Protein AF-A0A378FTT2-F1 (afdb_monomer_lite)

Secondary structure (DSSP, 8-state):
--EEEEGGGG--HHHHHHHHTTPPP-HHHHHHHHHHHHHHHHHHHHH-S-EEEE----SHHHHHHHHTT-TT---------HHHHHHHHHT-TT----TT-TT--

Radius of gyration: 14.96 Å; chains: 1; bounding box: 36×24×40 Å

Organism: Klebsiella pneumoniae (NCBI:txid573)

Foldseek 3Di:
DEAEEELVVQQDPVCVVCVVVLHEDDPVSCLSSLLSLLVVLVVRVVPGVHYYYHWPLPDPVSVVSNCVVPVVDDDDDPDDDPVVVVVVVVVDPPDDDPPSHVGPD

pLDDT: mean 86.63, std 14.75, range [37.59, 97.62]

Structure (mmCIF, N/CA/C/O backbone):
data_AF-A0A378FTT2-F1
#
_entry.id   AF-A0A378FTT2-F1
#
loop_
_atom_site.group_PDB
_atom_site.id
_atom_site.type_symbol
_atom_site.label_atom_id
_atom_site.label_alt_id
_atom_site.label_comp_id
_atom_site.label_asym_id
_atom_site.label_entity_id
_atom_site.label_seq_id
_atom_site.pdbx_PDB_ins_code
_atom_site.Cartn_x
_atom_site.Cartn_y
_atom_site.Cartn_z
_atom_site.occupancy
_atom_site.B_iso_or_equiv
_atom_site.auth_seq_id
_atom_site.auth_comp_id
_atom_site.auth_asym_id
_atom_site.auth_atom_id
_atom_site.pdbx_PDB_model_num
ATOM 1 N N . MET A 1 1 ? -18.449 14.156 -1.319 1.00 67.56 1 MET A N 1
ATOM 2 C CA . MET A 1 1 ? -17.563 13.562 -2.345 1.00 67.56 1 MET A CA 1
ATOM 3 C C . MET A 1 1 ? -16.477 12.758 -1.640 1.00 67.56 1 MET A C 1
ATOM 5 O O . MET A 1 1 ? -16.103 13.170 -0.546 1.00 67.56 1 MET A O 1
ATOM 9 N N . PRO A 1 2 ? -16.024 11.617 -2.187 1.00 78.31 2 PRO A N 1
ATOM 10 C CA . PRO A 1 2 ? -14.936 10.846 -1.587 1.00 78.31 2 PRO A CA 1
ATOM 11 C C . PRO A 1 2 ? -13.621 11.634 -1.621 1.00 78.31 2 PRO A C 1
ATOM 13 O O . PRO A 1 2 ? -13.360 12.373 -2.572 1.00 78.31 2 PRO A O 1
ATOM 16 N N . ARG A 1 3 ? -12.798 11.482 -0.579 1.00 91.25 3 ARG A N 1
ATOM 17 C CA . ARG A 1 3 ? -11.457 12.081 -0.529 1.00 91.25 3 ARG A CA 1
ATOM 18 C C . ARG A 1 3 ? -10.451 11.143 -1.186 1.00 91.25 3 ARG A C 1
ATOM 20 O O . ARG A 1 3 ? -10.407 9.966 -0.843 1.00 91.25 3 ARG A O 1
ATOM 27 N N . PHE A 1 4 ? -9.614 11.681 -2.069 1.00 92.12 4 PHE A N 1
ATOM 28 C CA . PHE A 1 4 ? -8.554 10.936 -2.748 1.00 92.12 4 PHE A CA 1
ATOM 29 C C . PHE A 1 4 ? -7.169 11.369 -2.259 1.00 92.12 4 PHE A C 1
ATOM 31 O O . PHE A 1 4 ? -6.939 12.553 -1.995 1.00 92.12 4 PHE A O 1
ATOM 38 N N . LEU A 1 5 ? -6.255 10.406 -2.156 1.00 89.94 5 LEU A N 1
ATOM 39 C CA . LEU A 1 5 ? -4.832 10.612 -1.893 1.00 89.94 5 LEU A CA 1
ATOM 40 C C . LEU A 1 5 ? -4.019 9.636 -2.752 1.00 89.94 5 LEU A C 1
ATOM 42 O O . LEU A 1 5 ? -4.331 8.447 -2.808 1.00 89.94 5 LEU A O 1
ATOM 46 N N . THR A 1 6 ? -2.958 10.111 -3.399 1.00 88.75 6 THR A N 1
ATOM 47 C CA . THR A 1 6 ? -1.962 9.219 -4.004 1.00 88.75 6 THR A CA 1
ATOM 48 C C . THR A 1 6 ? -0.820 9.032 -3.017 1.00 88.75 6 THR A C 1
ATOM 50 O O . THR A 1 6 ? -0.288 10.001 -2.474 1.00 88.75 6 THR A O 1
ATOM 53 N N . ALA A 1 7 ? -0.435 7.781 -2.770 1.00 83.50 7 ALA A N 1
ATOM 54 C CA . ALA A 1 7 ? 0.583 7.473 -1.775 1.00 83.50 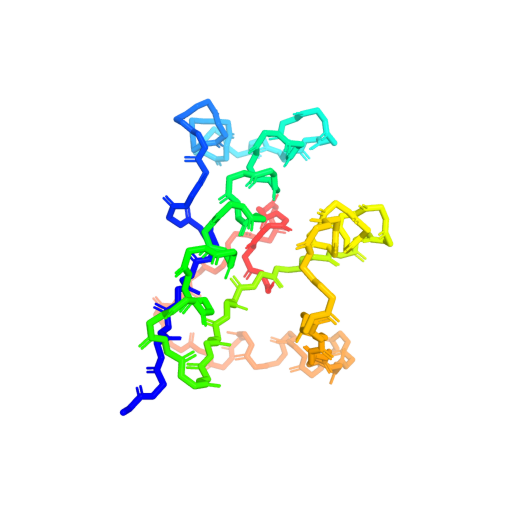7 ALA A CA 1
ATOM 55 C C . ALA A 1 7 ? 1.966 8.047 -2.118 1.00 83.50 7 ALA A C 1
ATOM 57 O O . ALA A 1 7 ? 2.788 8.259 -1.227 1.00 83.50 7 ALA A O 1
ATOM 58 N N . THR A 1 8 ? 2.205 8.341 -3.396 1.00 79.25 8 THR A N 1
ATOM 59 C CA . THR A 1 8 ? 3.445 8.940 -3.899 1.00 79.25 8 THR A CA 1
ATOM 60 C C . THR A 1 8 ? 3.765 10.289 -3.254 1.00 79.25 8 THR A C 1
ATOM 62 O O . THR A 1 8 ? 4.937 10.602 -3.060 1.00 79.25 8 THR A O 1
ATOM 65 N N . PHE A 1 9 ? 2.751 11.067 -2.854 1.00 81.19 9 PHE A N 1
ATOM 66 C CA . PHE A 1 9 ? 2.951 12.362 -2.192 1.00 81.19 9 PHE A CA 1
ATOM 67 C C . PHE A 1 9 ? 3.448 12.248 -0.747 1.00 81.19 9 PHE A C 1
ATOM 69 O O . PHE A 1 9 ? 3.902 13.239 -0.184 1.00 81.19 9 PHE A O 1
ATOM 76 N N . SER A 1 10 ? 3.368 11.062 -0.143 1.00 84.62 10 SER A N 1
ATOM 77 C CA . SER A 1 10 ? 3.781 10.831 1.245 1.00 84.62 10 SER A CA 1
ATOM 78 C C . SER A 1 10 ? 5.194 10.261 1.363 1.00 84.62 10 SER A C 1
ATOM 80 O O . SER A 1 10 ? 5.627 9.951 2.472 1.00 84.62 10 SER A O 1
ATOM 82 N N . HIS A 1 11 ? 5.919 10.082 0.252 1.00 86.06 11 HIS A N 1
ATOM 83 C CA . HIS A 1 11 ? 7.305 9.635 0.327 1.00 86.06 11 HIS A CA 1
ATOM 84 C C . HIS A 1 11 ? 8.177 10.678 1.035 1.00 86.06 11 HIS A C 1
ATOM 86 O O . HIS A 1 11 ? 8.114 11.864 0.699 1.00 86.06 11 HIS A O 1
ATOM 92 N N . PRO A 1 12 ? 9.044 10.255 1.972 1.00 89.69 12 PRO A N 1
ATOM 93 C CA . PRO A 1 12 ? 10.058 11.144 2.506 1.00 89.69 12 PRO A CA 1
ATOM 94 C C . PRO A 1 12 ? 11.028 11.547 1.391 1.00 89.69 12 PRO A C 1
ATOM 96 O O . PRO A 1 12 ? 11.237 10.820 0.415 1.00 89.69 12 PRO A O 1
ATOM 99 N N . ARG A 1 13 ? 11.666 12.708 1.560 1.00 89.81 13 ARG A N 1
ATOM 100 C CA . ARG A 1 13 ? 12.600 13.256 0.567 1.00 89.81 13 ARG A CA 1
ATOM 101 C C . ARG A 1 13 ? 13.731 12.279 0.222 1.00 89.81 13 ARG A C 1
ATOM 103 O O . ARG A 1 13 ? 14.133 12.228 -0.933 1.00 89.81 13 ARG A O 1
ATOM 110 N N . SER A 1 14 ? 14.189 11.475 1.185 1.00 91.38 14 SER A N 1
ATOM 111 C CA . SER A 1 14 ? 15.182 10.411 0.973 1.00 91.38 14 SER A CA 1
ATOM 112 C C . SER A 1 14 ? 14.748 9.406 -0.095 1.00 91.38 14 SER A C 1
ATOM 114 O O . SER A 1 14 ? 15.525 9.092 -0.994 1.00 91.38 14 SER A O 1
ATOM 116 N N . ASN A 1 15 ? 13.493 8.958 -0.048 1.00 89.62 15 ASN A N 1
ATOM 117 C CA . ASN A 1 15 ? 12.958 7.990 -1.001 1.00 89.62 15 ASN A CA 1
ATOM 118 C C . ASN A 1 15 ? 12.827 8.606 -2.391 1.00 89.62 15 ASN A C 1
ATOM 120 O O . ASN A 1 15 ? 13.149 7.958 -3.379 1.00 89.62 15 ASN A O 1
ATOM 124 N N . ILE A 1 16 ? 12.385 9.866 -2.467 1.00 87.19 16 ILE A N 1
ATOM 125 C CA . ILE A 1 16 ? 12.287 10.593 -3.738 1.00 87.19 16 ILE A CA 1
ATOM 126 C C . ILE A 1 16 ? 13.670 10.705 -4.382 1.00 87.19 16 ILE A C 1
ATOM 128 O O . ILE A 1 16 ? 13.812 10.395 -5.560 1.00 87.19 16 ILE A O 1
ATOM 132 N N . THR A 1 17 ? 14.694 11.089 -3.614 1.00 88.88 17 THR A N 1
ATOM 133 C CA . THR A 1 17 ? 16.073 11.184 -4.113 1.00 88.88 17 THR A CA 1
ATOM 134 C C . THR A 1 17 ? 16.595 9.833 -4.602 1.00 88.88 17 THR A C 1
ATOM 136 O O . THR A 1 17 ? 17.167 9.769 -5.685 1.00 88.88 17 THR A O 1
ATOM 139 N N . LYS A 1 18 ? 16.362 8.752 -3.848 1.00 86.44 18 LYS A N 1
ATOM 140 C CA . LYS A 1 18 ? 16.802 7.396 -4.209 1.00 86.44 18 LYS A CA 1
ATOM 141 C C . LYS A 1 18 ? 16.108 6.864 -5.468 1.00 86.44 18 LYS A C 1
ATOM 143 O O . LYS A 1 18 ? 16.752 6.344 -6.370 1.00 86.44 18 LYS A O 1
ATOM 148 N N . MET A 1 19 ? 14.798 7.076 -5.590 1.00 87.19 19 MET A N 1
ATOM 149 C CA . MET A 1 19 ? 14.079 6.732 -6.821 1.00 87.19 19 MET A CA 1
ATOM 150 C C . MET A 1 19 ? 14.540 7.586 -8.008 1.00 87.19 19 MET A C 1
ATOM 152 O O . MET A 1 19 ? 14.644 7.081 -9.123 1.00 87.19 19 MET A O 1
ATOM 156 N N . ALA A 1 20 ? 14.846 8.869 -7.782 1.00 84.06 20 ALA A N 1
ATOM 157 C CA . ALA A 1 20 ? 15.354 9.764 -8.820 1.00 84.06 20 ALA A CA 1
ATOM 158 C C . ALA A 1 20 ? 16.759 9.373 -9.311 1.00 84.06 20 ALA A C 1
ATOM 160 O O . ALA A 1 20 ? 17.075 9.632 -10.470 1.00 84.06 20 ALA A O 1
ATOM 161 N N . SER A 1 21 ? 17.576 8.712 -8.480 1.00 87.31 21 SER A N 1
ATOM 162 C CA . SER A 1 21 ? 18.851 8.117 -8.907 1.00 87.31 21 SER A CA 1
ATOM 163 C C . SER A 1 21 ? 18.692 6.763 -9.612 1.00 87.31 21 SER A C 1
ATOM 165 O O . SER A 1 21 ? 19.687 6.166 -10.015 1.00 87.31 21 SER A O 1
ATOM 167 N N . GLY A 1 22 ? 17.458 6.282 -9.803 1.00 83.19 22 GLY A 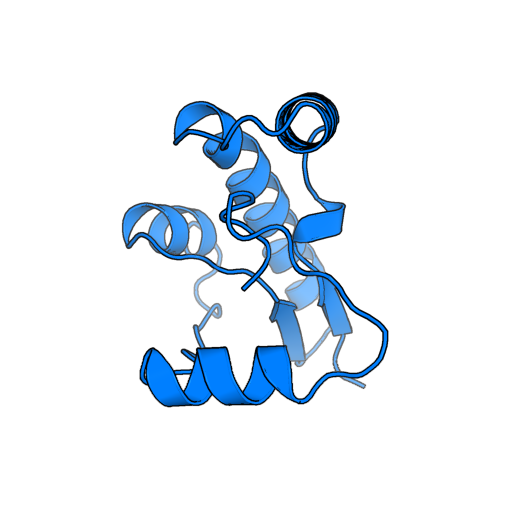N 1
ATOM 168 C CA . GLY A 1 22 ? 17.164 4.999 -10.445 1.00 83.19 22 GLY A CA 1
ATOM 169 C C . GLY A 1 22 ? 17.343 3.789 -9.528 1.00 83.19 22 GLY A C 1
ATOM 170 O O . GLY A 1 22 ? 17.246 2.655 -9.998 1.00 83.19 22 GLY A O 1
ATOM 171 N N . GLU A 1 23 ? 17.585 4.007 -8.235 1.00 86.06 23 GLU A N 1
ATOM 172 C CA . GLU A 1 23 ? 17.720 2.933 -7.260 1.00 86.06 23 GLU A CA 1
ATOM 173 C C . GLU A 1 23 ? 16.351 2.520 -6.697 1.00 86.06 23 GLU A C 1
ATOM 175 O O . GLU A 1 23 ? 15.546 3.371 -6.299 1.00 86.06 23 GLU A O 1
ATOM 180 N N . PRO A 1 24 ? 16.065 1.210 -6.604 1.00 85.75 24 PRO A N 1
ATOM 181 C CA . PRO A 1 24 ? 14.834 0.741 -5.992 1.00 85.75 24 PRO A CA 1
ATOM 182 C C . PRO A 1 24 ? 14.858 0.964 -4.474 1.00 85.75 24 PRO A C 1
ATOM 184 O O . PRO A 1 24 ? 15.875 0.770 -3.802 1.00 85.75 24 PRO A O 1
ATOM 187 N N . LEU A 1 25 ? 13.701 1.313 -3.908 1.00 88.81 25 LEU A N 1
ATOM 188 C CA . LEU A 1 25 ? 13.530 1.349 -2.457 1.00 88.81 25 LEU A CA 1
ATOM 189 C C . LEU A 1 25 ? 13.602 -0.070 -1.870 1.00 88.81 25 LEU A C 1
ATOM 191 O O . LEU A 1 25 ? 13.178 -1.040 -2.510 1.00 88.81 25 LEU A O 1
ATOM 195 N N . ASN A 1 26 ? 14.060 -0.190 -0.627 1.00 90.94 26 ASN A N 1
ATOM 196 C CA . ASN A 1 26 ? 14.008 -1.415 0.175 1.00 90.94 26 ASN A CA 1
ATOM 197 C C . ASN A 1 26 ? 12.878 -1.346 1.233 1.00 90.94 26 ASN A C 1
ATOM 199 O O . ASN A 1 26 ? 11.986 -0.498 1.145 1.00 90.94 26 ASN A O 1
ATOM 203 N N . ASP A 1 27 ? 12.842 -2.287 2.180 1.00 93.12 27 ASP A N 1
ATOM 204 C CA . ASP A 1 27 ? 11.804 -2.323 3.226 1.00 93.12 27 ASP A CA 1
ATOM 205 C C . ASP A 1 27 ? 11.990 -1.227 4.288 1.00 93.12 27 ASP A C 1
ATOM 207 O O . ASP A 1 27 ? 11.001 -0.656 4.759 1.00 93.12 27 ASP A O 1
ATOM 211 N N . ASP A 1 28 ? 13.234 -0.874 4.607 1.00 94.19 28 ASP A N 1
ATOM 212 C CA . ASP A 1 28 ? 13.555 0.183 5.569 1.00 94.19 28 ASP A CA 1
ATOM 213 C C . ASP A 1 28 ? 13.163 1.557 5.018 1.00 94.19 28 ASP A C 1
ATOM 215 O O . ASP A 1 28 ? 12.534 2.349 5.717 1.00 94.19 28 ASP A O 1
ATOM 219 N N . ASP A 1 29 ? 13.415 1.799 3.729 1.00 92.19 29 ASP A N 1
ATOM 220 C CA . ASP A 1 29 ? 12.982 3.011 3.029 1.00 92.19 29 ASP A CA 1
ATOM 221 C C . ASP A 1 29 ? 11.449 3.148 3.052 1.00 92.19 29 ASP A C 1
ATOM 223 O O . ASP A 1 29 ? 10.893 4.240 3.205 1.00 92.19 29 ASP A O 1
ATOM 227 N N . ARG A 1 30 ? 10.726 2.033 2.877 1.00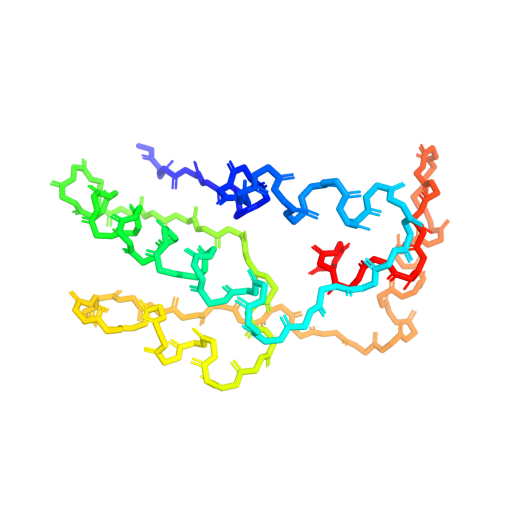 93.44 30 ARG A N 1
ATOM 228 C CA . ARG A 1 30 ? 9.258 2.034 2.784 1.00 93.44 30 ARG A CA 1
ATOM 229 C C . ARG A 1 30 ? 8.564 2.125 4.136 1.00 93.44 30 ARG A C 1
ATOM 231 O O . ARG A 1 30 ? 7.426 2.583 4.179 1.00 93.44 30 ARG A O 1
ATOM 238 N N . THR A 1 31 ? 9.207 1.729 5.228 1.00 94.62 31 THR A N 1
ATOM 239 C CA . THR A 1 31 ? 8.561 1.679 6.549 1.00 94.62 31 THR A CA 1
ATOM 240 C C . THR A 1 31 ? 8.062 3.056 7.027 1.00 94.62 31 THR A C 1
ATOM 242 O O . THR A 1 31 ? 6.870 3.164 7.334 1.00 94.62 31 THR A O 1
ATOM 245 N N . PRO A 1 32 ? 8.872 4.137 7.017 1.00 94.38 32 PRO A N 1
ATOM 246 C CA . PRO A 1 32 ? 8.401 5.476 7.388 1.00 94.38 32 PRO A CA 1
ATOM 247 C C . PRO A 1 32 ? 7.299 5.999 6.460 1.00 94.38 32 PRO A C 1
ATOM 249 O O . PRO A 1 32 ? 6.350 6.636 6.910 1.00 94.38 32 PRO A O 1
ATOM 252 N N . TRP A 1 33 ? 7.399 5.693 5.164 1.00 94.75 33 TRP A N 1
ATOM 253 C CA . TRP A 1 33 ? 6.384 6.052 4.173 1.00 94.75 33 TRP A CA 1
ATOM 254 C C . TRP A 1 33 ? 5.035 5.381 4.465 1.00 94.75 33 TRP A C 1
ATOM 256 O O . TRP A 1 33 ? 4.001 6.045 4.477 1.00 94.75 33 TRP A O 1
ATOM 266 N N . LEU A 1 34 ? 5.037 4.081 4.764 1.00 96.12 34 LEU A N 1
ATOM 267 C CA . LEU A 1 34 ? 3.828 3.332 5.106 1.00 96.12 34 LEU A CA 1
ATOM 268 C C . LEU A 1 34 ? 3.201 3.815 6.419 1.00 96.12 34 LEU A C 1
ATOM 270 O O . LEU A 1 34 ? 1.975 3.856 6.518 1.00 96.12 34 LEU A O 1
ATOM 274 N N . GLN A 1 35 ? 4.012 4.224 7.399 1.00 96.12 35 GLN A N 1
ATOM 275 C CA . GLN A 1 35 ? 3.502 4.832 8.629 1.00 96.12 35 GLN A CA 1
ATOM 276 C C . GLN A 1 35 ? 2.842 6.192 8.351 1.00 96.12 35 GLN A C 1
ATOM 278 O O . GLN A 1 35 ? 1.734 6.434 8.818 1.00 96.12 35 GLN A O 1
ATOM 283 N N . ALA A 1 36 ? 3.440 7.034 7.503 1.00 95.38 36 ALA A N 1
ATOM 284 C CA . ALA A 1 36 ? 2.824 8.301 7.102 1.00 95.38 36 ALA A CA 1
ATOM 285 C C . ALA A 1 36 ? 1.479 8.097 6.374 1.00 95.38 36 ALA A C 1
ATOM 287 O O . ALA A 1 36 ? 0.530 8.853 6.585 1.00 95.38 36 ALA A O 1
ATOM 288 N N . LEU A 1 37 ? 1.361 7.052 5.544 1.00 96.12 37 LEU A N 1
ATOM 289 C CA . LEU A 1 37 ? 0.089 6.684 4.911 1.00 96.12 37 LEU A CA 1
ATOM 290 C C . LEU A 1 37 ? -0.943 6.158 5.909 1.00 96.12 37 LEU A C 1
ATOM 292 O O . LEU A 1 37 ? -2.131 6.436 5.749 1.00 96.12 37 LEU A O 1
ATOM 296 N N . ASN A 1 38 ? -0.509 5.403 6.920 1.00 97.19 38 ASN A N 1
ATOM 297 C CA . ASN A 1 38 ? -1.372 4.944 8.003 1.00 97.19 38 ASN A CA 1
ATOM 298 C C . ASN A 1 38 ? -1.989 6.138 8.753 1.00 97.19 38 ASN A C 1
ATOM 300 O O . ASN A 1 38 ? -3.211 6.194 8.917 1.00 97.19 38 ASN A O 1
ATOM 304 N N . ASP A 1 39 ? -1.163 7.122 9.110 1.00 96.38 39 ASP A N 1
ATOM 305 C CA . ASP A 1 39 ? -1.597 8.335 9.806 1.00 96.38 39 ASP A CA 1
ATOM 306 C C . ASP A 1 39 ? -2.527 9.182 8.916 1.00 96.38 39 ASP A C 1
ATOM 308 O O . ASP A 1 39 ? -3.549 9.706 9.372 1.00 96.38 39 ASP A O 1
ATOM 312 N N . ALA A 1 40 ? -2.229 9.268 7.614 1.00 95.12 40 ALA A N 1
ATOM 313 C CA . ALA A 1 40 ? -3.087 9.940 6.641 1.00 95.12 40 ALA A CA 1
ATOM 314 C C . ALA A 1 40 ? -4.455 9.250 6.505 1.00 95.12 40 ALA A C 1
ATOM 316 O O . ALA A 1 40 ? -5.484 9.930 6.496 1.00 95.12 40 ALA A O 1
ATOM 317 N N . ALA A 1 41 ? -4.491 7.914 6.452 1.00 96.00 41 ALA A N 1
ATOM 318 C CA . ALA A 1 41 ? -5.733 7.144 6.427 1.00 96.00 41 ALA A CA 1
ATOM 319 C C . ALA A 1 41 ? -6.571 7.398 7.689 1.00 96.00 41 ALA A C 1
ATOM 321 O O . ALA A 1 41 ? -7.771 7.673 7.583 1.00 96.00 41 ALA A O 1
ATOM 322 N N . PHE A 1 42 ? -5.925 7.400 8.860 1.00 96.12 42 PHE A N 1
ATOM 323 C CA . PHE A 1 42 ? -6.564 7.712 10.136 1.00 96.12 42 PHE A CA 1
ATOM 324 C C . PHE A 1 42 ? -7.168 9.124 10.145 1.00 96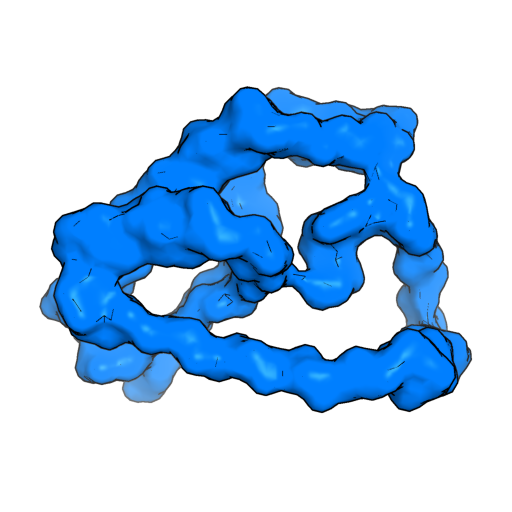.12 42 PHE A C 1
ATOM 326 O O . PHE A 1 42 ? -8.305 9.314 10.578 1.00 96.12 42 PHE A O 1
ATOM 333 N N . ALA A 1 43 ? -6.449 10.124 9.628 1.00 95.00 43 ALA A N 1
ATOM 334 C CA . ALA A 1 43 ? -6.952 11.492 9.531 1.00 95.00 43 ALA A CA 1
ATOM 335 C C . ALA A 1 43 ? -8.128 11.615 8.545 1.00 95.00 43 ALA A C 1
ATOM 337 O O . ALA A 1 43 ? -9.126 12.274 8.845 1.00 95.00 43 ALA A O 1
ATOM 338 N N . MET A 1 44 ? -8.043 10.960 7.383 1.00 94.50 44 MET A N 1
ATOM 339 C CA . MET A 1 44 ? -9.064 11.031 6.335 1.00 94.50 44 MET A CA 1
ATOM 340 C C . MET A 1 44 ? -10.406 10.442 6.787 1.00 94.50 44 MET A C 1
ATOM 342 O O . MET A 1 44 ? -11.447 11.048 6.521 1.00 94.50 44 MET A O 1
ATOM 346 N N . GLN A 1 45 ? -10.408 9.319 7.513 1.00 93.94 45 GLN A N 1
ATOM 347 C CA . GLN A 1 45 ? -11.655 8.701 7.988 1.00 93.94 45 GLN A CA 1
ATOM 348 C C . GLN A 1 45 ? -12.419 9.551 9.023 1.00 93.94 45 GLN A C 1
ATOM 350 O O . GLN A 1 45 ? -13.609 9.335 9.226 1.00 93.94 45 GLN A O 1
ATOM 355 N N . ARG A 1 46 ? -11.773 10.534 9.675 1.00 93.44 46 ARG A N 1
ATOM 356 C CA . ARG A 1 46 ? -12.426 11.380 10.693 1.00 93.44 46 ARG A CA 1
ATOM 357 C C . ARG A 1 46 ? -13.411 12.384 10.107 1.00 93.44 46 ARG A C 1
ATOM 359 O O . ARG A 1 46 ? -14.351 12.781 10.786 1.00 93.44 46 ARG A O 1
ATOM 366 N N . THR A 1 47 ? -13.166 12.836 8.882 1.00 93.69 47 THR A N 1
ATOM 367 C CA . THR A 1 47 ? -13.946 13.906 8.239 1.00 93.69 47 THR A CA 1
ATOM 368 C C . THR A 1 47 ? -14.634 13.453 6.956 1.00 93.69 47 THR A C 1
ATOM 370 O O . THR A 1 47 ? -15.456 14.188 6.414 1.00 93.69 47 THR A O 1
ATOM 373 N N . ASN A 1 48 ? -14.347 12.238 6.474 1.00 93.75 48 ASN A N 1
ATOM 374 C CA . ASN A 1 48 ? -14.883 11.717 5.222 1.00 93.75 48 ASN A CA 1
ATOM 375 C C . ASN A 1 48 ? -15.549 10.359 5.439 1.00 93.75 48 ASN A C 1
ATOM 377 O O . ASN A 1 48 ? -14.933 9.437 5.964 1.00 93.75 48 ASN A O 1
ATOM 381 N N . LYS A 1 49 ? -16.780 10.206 4.932 1.00 93.38 49 LYS A N 1
ATOM 382 C CA . LYS A 1 49 ? -17.486 8.911 4.925 1.00 93.38 49 LYS A CA 1
ATOM 383 C C . LYS A 1 49 ? -16.764 7.851 4.086 1.00 93.38 49 LYS A C 1
ATOM 385 O O . LYS A 1 49 ? -16.842 6.672 4.398 1.00 93.38 49 LYS A O 1
ATOM 390 N N . VAL A 1 50 ? -16.100 8.275 3.006 1.00 95.19 50 VAL A N 1
ATOM 391 C CA . VAL A 1 50 ? -15.346 7.405 2.091 1.00 95.19 50 VAL A CA 1
ATOM 392 C C . VAL A 1 50 ? -14.038 8.091 1.712 1.00 95.19 50 VAL A C 1
ATOM 394 O O . VAL A 1 50 ? -14.034 9.258 1.308 1.00 95.19 50 VAL A O 1
ATOM 397 N N . SER A 1 51 ? -12.943 7.343 1.821 1.00 95.69 51 SER A N 1
ATOM 398 C CA . SER A 1 51 ? -11.582 7.780 1.510 1.00 95.69 51 SER A CA 1
ATOM 399 C C . SER A 1 51 ? -10.903 6.740 0.627 1.00 95.69 51 SER A C 1
ATOM 401 O O . SER A 1 51 ? -11.001 5.547 0.902 1.00 95.69 51 SER A O 1
ATOM 403 N N . LEU A 1 52 ? -10.227 7.184 -0.431 1.00 96.06 52 LEU A N 1
ATOM 404 C CA . LEU A 1 52 ? -9.518 6.330 -1.378 1.00 96.06 52 LEU A CA 1
ATOM 405 C C . LEU A 1 52 ? -8.042 6.724 -1.412 1.00 96.06 52 LEU A C 1
ATOM 407 O O . LEU A 1 52 ? -7.703 7.881 -1.666 1.00 96.06 52 LEU A O 1
ATOM 411 N N . ILE A 1 53 ? -7.173 5.748 -1.153 1.00 95.06 53 ILE A N 1
ATOM 412 C CA . ILE A 1 53 ? -5.719 5.905 -1.199 1.00 95.06 53 ILE A CA 1
ATOM 413 C C . ILE A 1 53 ? -5.181 4.962 -2.270 1.00 95.06 53 ILE A C 1
ATOM 415 O O . ILE A 1 53 ? -5.413 3.756 -2.204 1.00 95.06 53 ILE A O 1
ATOM 419 N N . VAL A 1 54 ? -4.464 5.505 -3.252 1.00 93.62 54 VAL A N 1
ATOM 420 C CA . VAL A 1 54 ? -3.784 4.703 -4.279 1.00 93.62 54 VAL A CA 1
ATOM 421 C C . VAL A 1 54 ? -2.394 4.345 -3.766 1.00 93.62 54 VAL A C 1
ATOM 423 O O . VAL A 1 54 ? -1.577 5.241 -3.563 1.00 93.62 54 VAL A O 1
ATOM 426 N N . CYS A 1 55 ? -2.136 3.059 -3.535 1.00 92.69 55 CYS A N 1
ATOM 427 C CA . CYS A 1 55 ? -0.869 2.536 -3.023 1.00 92.69 55 CYS A CA 1
ATOM 428 C C . CYS A 1 55 ? -0.615 1.137 -3.598 1.00 92.69 55 CYS A C 1
ATOM 430 O O . CYS A 1 55 ? -1.533 0.316 -3.613 1.00 92.69 55 CYS A O 1
ATOM 432 N N . SER A 1 56 ? 0.623 0.855 -4.015 1.00 87.19 56 SER A N 1
ATOM 433 C CA . SER A 1 56 ? 1.019 -0.458 -4.541 1.00 87.19 56 SER A CA 1
ATOM 434 C C . SER A 1 56 ? 0.876 -1.568 -3.488 1.00 87.19 56 SER A C 1
ATOM 436 O O . SER A 1 56 ? 0.422 -2.665 -3.801 1.00 87.19 56 SER A O 1
ATOM 438 N N . ALA A 1 57 ? 1.222 -1.282 -2.222 1.00 90.06 57 ALA A N 1
ATOM 439 C CA . ALA A 1 57 ? 1.000 -2.138 -1.045 1.00 90.06 57 ALA A CA 1
ATOM 440 C C . ALA A 1 57 ? 1.282 -3.642 -1.285 1.00 90.06 57 ALA A C 1
ATOM 442 O O . ALA A 1 57 ? 0.527 -4.523 -0.853 1.00 90.06 57 ALA A O 1
ATOM 443 N N . LEU A 1 58 ? 2.385 -3.929 -1.985 1.00 88.88 58 LEU A N 1
ATOM 444 C CA . LEU A 1 58 ? 2.658 -5.228 -2.611 1.00 88.88 58 LEU A CA 1
ATOM 445 C C . LEU A 1 58 ? 2.798 -6.369 -1.591 1.00 88.88 58 LEU A C 1
ATOM 447 O O . LEU A 1 58 ? 2.222 -7.449 -1.758 1.00 88.88 58 LEU A O 1
ATOM 451 N N . LYS A 1 59 ? 3.512 -6.132 -0.484 1.00 93.50 59 LYS A N 1
ATOM 452 C CA . LYS A 1 59 ? 3.760 -7.147 0.550 1.00 93.50 59 LYS A CA 1
ATOM 453 C C . LYS A 1 59 ? 2.651 -7.188 1.599 1.00 93.50 59 LYS A C 1
ATOM 455 O O . LYS A 1 59 ? 2.045 -6.172 1.941 1.00 93.50 59 LYS A O 1
ATOM 460 N N . LYS A 1 60 ? 2.432 -8.373 2.182 1.00 96.19 60 LYS A N 1
ATOM 461 C CA . LYS A 1 60 ? 1.520 -8.539 3.328 1.00 96.19 60 LYS A CA 1
ATOM 462 C C . LYS A 1 60 ? 1.930 -7.642 4.500 1.00 96.19 60 LYS A C 1
ATOM 464 O O . LYS A 1 60 ? 1.069 -6.970 5.053 1.00 96.19 60 LYS A O 1
ATOM 469 N N . SER A 1 61 ? 3.226 -7.573 4.808 1.00 96.81 61 SER A N 1
ATOM 470 C CA . SER A 1 61 ? 3.769 -6.717 5.871 1.00 96.81 61 SER A CA 1
ATOM 471 C C . SER A 1 61 ? 3.401 -5.242 5.688 1.00 96.81 61 SER A C 1
ATOM 473 O O . SER A 1 61 ? 3.019 -4.584 6.650 1.00 96.81 61 SER A O 1
ATOM 475 N N . TYR A 1 62 ? 3.417 -4.733 4.453 1.00 96.50 62 TYR A N 1
ATOM 476 C CA . TYR A 1 62 ? 3.027 -3.349 4.172 1.00 96.50 62 TYR A CA 1
ATOM 477 C C . TYR A 1 62 ? 1.546 -3.114 4.471 1.00 96.50 62 TYR A C 1
ATOM 479 O O . TYR A 1 62 ? 1.174 -2.127 5.103 1.00 96.50 62 TYR A O 1
ATOM 487 N N . ARG A 1 63 ? 0.692 -4.058 4.058 1.00 97.19 63 ARG A N 1
ATOM 488 C CA . ARG A 1 63 ? -0.747 -4.006 4.341 1.00 97.19 63 ARG A CA 1
ATOM 489 C C . ARG A 1 63 ? -1.037 -4.090 5.837 1.00 97.19 63 ARG A C 1
ATOM 491 O O . ARG A 1 63 ? -1.980 -3.459 6.301 1.00 97.19 63 ARG A O 1
ATOM 498 N N . ASP A 1 64 ? -0.233 -4.834 6.588 1.00 97.62 64 ASP A N 1
ATOM 499 C CA 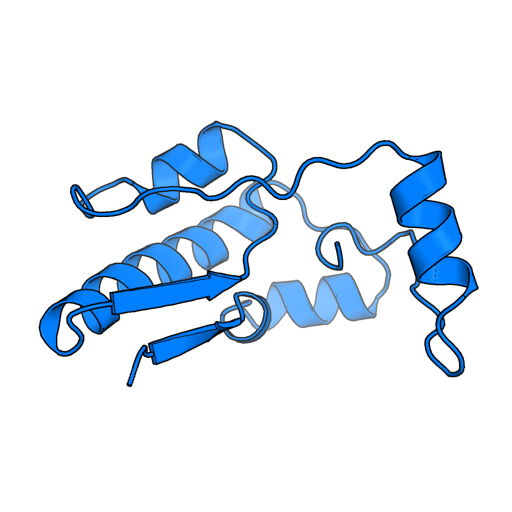. ASP A 1 64 ? -0.378 -4.948 8.039 1.00 97.62 64 ASP A CA 1
ATOM 500 C C . ASP A 1 64 ? -0.002 -3.635 8.754 1.00 97.62 64 ASP A C 1
ATOM 502 O O . ASP A 1 64 ? -0.730 -3.217 9.655 1.00 97.62 64 ASP A O 1
ATOM 506 N N . ILE A 1 65 ? 1.036 -2.918 8.294 1.00 97.44 65 ILE A N 1
ATOM 507 C CA . ILE A 1 65 ? 1.356 -1.557 8.774 1.00 97.44 65 ILE A CA 1
ATOM 508 C C . ILE A 1 65 ? 0.173 -0.612 8.530 1.00 97.44 65 ILE A C 1
ATOM 510 O O . ILE A 1 65 ? -0.261 0.084 9.443 1.00 97.44 65 ILE A O 1
ATOM 514 N N . LEU A 1 66 ? -0.410 -0.623 7.329 1.00 97.25 66 LEU A N 1
ATOM 515 C CA . LEU A 1 66 ? -1.550 0.240 6.990 1.00 97.25 66 LEU A CA 1
ATOM 516 C C . LEU A 1 66 ? -2.813 -0.072 7.816 1.00 97.25 66 LEU A C 1
ATOM 518 O O . LEU A 1 66 ? -3.564 0.841 8.148 1.00 97.25 66 LEU A O 1
ATOM 522 N N . ARG A 1 67 ? -3.046 -1.338 8.188 1.00 97.62 67 ARG A N 1
ATOM 523 C CA . ARG A 1 67 ? -4.195 -1.735 9.027 1.00 97.62 67 ARG A CA 1
ATOM 524 C C . ARG A 1 67 ? -4.051 -1.353 10.494 1.00 97.62 67 ARG A C 1
ATOM 526 O O . ARG A 1 67 ? -5.062 -1.239 11.187 1.00 97.62 67 ARG A O 1
ATOM 533 N N . LYS A 1 68 ? -2.826 -1.198 10.998 1.00 97.56 68 LYS A N 1
ATOM 534 C CA . LYS A 1 68 ? -2.577 -0.930 12.419 1.00 97.56 68 LYS A CA 1
ATOM 535 C C . LYS A 1 68 ? -3.333 0.329 12.863 1.00 97.56 68 LYS A C 1
ATOM 537 O O . LYS A 1 68 ? -3.097 1.400 12.331 1.00 97.56 68 LYS A O 1
ATOM 542 N N . GLY A 1 69 ? -4.264 0.205 13.809 1.00 96.19 69 GLY A N 1
ATOM 543 C CA . GLY A 1 69 ? -5.070 1.342 14.288 1.00 96.19 69 GLY A CA 1
ATOM 544 C C . GLY A 1 69 ? -6.163 1.842 13.328 1.00 96.19 69 GLY A C 1
ATOM 545 O O . GLY A 1 69 ? -6.892 2.763 13.683 1.00 96.19 69 GLY A O 1
ATOM 546 N N . ASN A 1 70 ? -6.333 1.215 12.157 1.00 96.75 70 ASN A N 1
ATOM 547 C CA . ASN A 1 70 ? -7.329 1.570 11.142 1.00 96.75 70 ASN A CA 1
ATOM 548 C C . ASN A 1 70 ? -8.282 0.382 10.866 1.00 96.75 70 ASN A C 1
ATOM 550 O O . ASN A 1 70 ? -8.201 -0.233 9.801 1.00 96.75 70 ASN A O 1
ATOM 554 N N . PRO A 1 71 ? -9.201 0.030 11.790 1.00 94.44 71 PRO A N 1
ATOM 555 C CA . PRO A 1 71 ? -10.053 -1.163 11.661 1.00 94.44 71 PRO A CA 1
ATOM 556 C C . PRO A 1 71 ? -11.024 -1.106 10.471 1.00 94.44 71 PRO A C 1
ATOM 558 O O . PRO A 1 71 ? -11.430 -2.143 9.957 1.00 94.44 71 PRO A O 1
ATOM 561 N N . ASN A 1 72 ? -11.362 0.099 10.005 1.00 94.19 72 ASN A N 1
ATOM 562 C CA . ASN A 1 72 ? -12.252 0.318 8.862 1.00 94.19 72 ASN A CA 1
ATOM 563 C C . ASN A 1 72 ? -11.514 0.293 7.508 1.00 94.19 72 ASN A C 1
ATOM 565 O O . ASN A 1 72 ? -12.129 0.517 6.465 1.00 94.19 72 ASN A O 1
ATOM 569 N N . LEU A 1 73 ? -10.195 0.060 7.500 1.00 97.38 73 LEU A N 1
ATOM 570 C CA . LEU A 1 73 ? -9.396 0.045 6.279 1.00 97.38 73 LEU A CA 1
ATOM 571 C C . LEU A 1 73 ? -9.517 -1.303 5.565 1.00 97.38 73 LEU A C 1
ATOM 573 O O . LEU A 1 73 ? -9.212 -2.361 6.113 1.00 97.38 73 LEU A O 1
ATOM 577 N N . SER A 1 74 ? -9.905 -1.242 4.293 1.00 96.88 74 SER A N 1
ATOM 578 C CA . SER A 1 74 ? -9.988 -2.388 3.386 1.00 96.88 74 SER A CA 1
ATOM 579 C C . SER A 1 74 ? -9.155 -2.147 2.129 1.00 96.88 74 SER A C 1
ATOM 581 O O . SER A 1 74 ? -8.860 -1.006 1.780 1.00 96.88 74 SER A O 1
ATOM 583 N N . PHE A 1 75 ? -8.777 -3.227 1.442 1.00 96.88 75 PHE A N 1
ATOM 584 C CA . PHE A 1 75 ? -7.982 -3.167 0.214 1.00 96.88 75 PHE A CA 1
ATOM 585 C C . PHE A 1 75 ? -8.814 -3.594 -0.987 1.00 96.88 75 PHE A C 1
ATOM 587 O O . PHE A 1 75 ? -9.517 -4.601 -0.933 1.00 96.88 75 PHE A O 1
ATOM 594 N N . ILE A 1 76 ? -8.660 -2.863 -2.088 1.00 96.94 76 ILE A N 1
ATOM 595 C CA . ILE A 1 76 ? -9.153 -3.258 -3.407 1.00 96.94 76 ILE A CA 1
ATOM 596 C C . ILE A 1 76 ? -7.928 -3.643 -4.232 1.00 96.94 76 ILE A C 1
ATOM 598 O O . ILE A 1 76 ? -7.087 -2.795 -4.524 1.00 96.94 76 ILE A O 1
ATOM 602 N N . TYR A 1 77 ? -7.809 -4.924 -4.580 1.00 95.44 77 TYR A N 1
ATOM 603 C CA . TYR A 1 77 ? -6.707 -5.412 -5.403 1.00 95.44 77 TYR A CA 1
ATOM 604 C C . TYR A 1 77 ? -7.099 -5.386 -6.881 1.00 95.44 77 TYR A C 1
ATOM 606 O O . TYR A 1 77 ? -7.923 -6.183 -7.331 1.00 95.44 77 TYR A O 1
ATOM 614 N N . LEU A 1 78 ? -6.490 -4.473 -7.639 1.00 94.62 78 LEU A N 1
ATOM 615 C CA . LEU A 1 78 ? -6.640 -4.398 -9.091 1.00 94.62 78 LEU A CA 1
ATOM 616 C C . LEU A 1 78 ? -5.785 -5.480 -9.760 1.00 94.62 78 LEU A C 1
ATOM 618 O O . LEU A 1 78 ? -4.690 -5.220 -10.253 1.00 94.62 78 LEU A O 1
ATOM 622 N N . LYS A 1 79 ? -6.279 -6.719 -9.732 1.00 93.50 79 LYS A N 1
ATOM 623 C CA . LYS A 1 79 ? -5.593 -7.867 -10.323 1.00 93.50 79 LYS A CA 1
ATOM 624 C C . LYS A 1 79 ? -5.624 -7.793 -11.853 1.00 93.50 79 LYS A C 1
ATOM 626 O O . LYS A 1 79 ? -6.678 -7.582 -12.450 1.00 93.50 79 LYS A O 1
ATOM 631 N N . GLY A 1 80 ? -4.477 -8.041 -12.472 1.00 92.25 80 GLY A N 1
ATOM 632 C CA . GLY A 1 80 ? -4.332 -8.234 -13.909 1.00 92.25 80 GLY A CA 1
ATOM 633 C C . GLY A 1 80 ? -3.083 -9.055 -14.200 1.00 92.25 80 GLY A C 1
ATOM 634 O O . GLY A 1 80 ? -2.125 -9.010 -13.426 1.00 92.25 80 GLY A O 1
ATOM 635 N N . ASP A 1 81 ? -3.113 -9.813 -15.289 1.00 93.25 81 ASP A N 1
ATOM 636 C CA . ASP A 1 81 ? -1.960 -10.594 -15.733 1.00 93.25 81 ASP A CA 1
ATOM 637 C C . ASP A 1 81 ? -0.900 -9.681 -16.358 1.00 93.25 81 ASP A C 1
ATOM 639 O O . ASP A 1 81 ? -1.212 -8.580 -16.828 1.00 93.25 81 ASP A O 1
ATOM 643 N N . PHE A 1 82 ? 0.352 -10.147 -16.378 1.00 89.62 82 PHE A N 1
ATOM 644 C CA . PHE A 1 82 ? 1.487 -9.377 -16.889 1.00 89.62 82 PHE A CA 1
ATOM 645 C C . PHE A 1 82 ? 1.221 -8.837 -18.300 1.00 89.62 82 PHE A C 1
ATOM 647 O O . PHE A 1 82 ? 1.310 -7.631 -18.505 1.00 89.62 82 PHE A O 1
ATOM 654 N N . ASP A 1 83 ? 0.782 -9.690 -19.228 1.00 92.75 83 ASP A N 1
ATOM 655 C CA . ASP A 1 83 ? 0.530 -9.313 -20.627 1.00 92.75 83 ASP A CA 1
ATOM 656 C C . ASP A 1 83 ? -0.570 -8.245 -20.763 1.00 92.75 83 ASP A C 1
ATOM 658 O O . ASP A 1 83 ? -0.515 -7.356 -21.619 1.00 92.75 83 ASP A O 1
ATOM 662 N N . VAL A 1 84 ? -1.573 -8.274 -19.880 1.00 93.81 84 VAL A N 1
ATOM 663 C CA . VAL A 1 84 ? -2.658 -7.280 -19.864 1.00 93.81 84 VAL A CA 1
ATOM 664 C C . VAL A 1 84 ? -2.153 -5.943 -19.327 1.00 93.81 84 VAL A C 1
ATOM 666 O O . VAL A 1 84 ? -2.489 -4.888 -19.866 1.00 93.81 84 VAL A O 1
ATOM 669 N N . ILE A 1 85 ? -1.347 -5.963 -18.266 1.00 90.69 85 ILE A N 1
ATOM 670 C CA . ILE A 1 85 ? -0.752 -4.748 -17.701 1.00 90.69 85 ILE A CA 1
ATOM 671 C C . ILE A 1 85 ? 0.241 -4.145 -18.703 1.00 90.69 85 ILE A C 1
ATOM 673 O O . ILE A 1 85 ? 0.179 -2.948 -18.984 1.00 90.69 85 ILE A O 1
ATOM 677 N N . GLU A 1 86 ? 1.100 -4.972 -19.299 1.00 87.25 86 GLU A N 1
ATOM 678 C CA . GLU A 1 86 ? 2.103 -4.560 -20.276 1.00 87.25 86 GLU A CA 1
ATOM 679 C C . GLU A 1 86 ? 1.455 -3.951 -21.526 1.00 87.25 86 GLU A C 1
ATOM 681 O O . GLU A 1 86 ? 1.840 -2.863 -21.961 1.00 87.25 86 GLU A O 1
ATOM 686 N N . SER A 1 87 ? 0.423 -4.596 -22.078 1.00 91.00 87 SER A N 1
ATOM 687 C CA . SER A 1 87 ? -0.282 -4.083 -23.257 1.00 91.00 87 SER A CA 1
ATOM 688 C C . SER A 1 87 ? -0.977 -2.744 -22.984 1.00 91.00 87 SER A C 1
ATOM 690 O O . SER A 1 87 ? -0.898 -1.831 -23.811 1.00 91.00 87 SER A O 1
ATOM 692 N N . ARG A 1 88 ? -1.577 -2.563 -21.798 1.00 90.75 88 ARG A N 1
ATOM 693 C CA . ARG A 1 88 ? -2.160 -1.276 -21.368 1.00 90.75 88 ARG A CA 1
ATOM 694 C C . ARG A 1 88 ? -1.111 -0.179 -21.216 1.00 90.75 88 ARG A C 1
ATOM 696 O O . ARG A 1 88 ? -1.383 0.966 -21.576 1.00 90.75 88 ARG A O 1
ATOM 703 N N . LEU A 1 89 ? 0.068 -0.513 -20.694 1.00 85.81 89 LEU A N 1
ATOM 704 C CA . LEU A 1 89 ? 1.180 0.430 -20.575 1.00 85.81 89 LEU A CA 1
ATOM 705 C C . LEU A 1 89 ? 1.704 0.843 -21.957 1.00 85.81 89 LEU A C 1
ATOM 707 O O . LEU A 1 89 ? 1.820 2.038 -22.219 1.00 85.81 89 LEU A O 1
ATOM 711 N N . LYS A 1 90 ? 1.933 -0.116 -22.867 1.00 84.25 90 LYS A N 1
ATOM 712 C CA . LYS A 1 90 ? 2.403 0.133 -24.246 1.00 84.25 90 LYS A CA 1
ATOM 713 C C . LYS A 1 90 ? 1.420 0.965 -25.074 1.00 84.25 90 LYS A C 1
ATOM 715 O O . LYS A 1 90 ? 1.840 1.791 -25.879 1.00 84.25 90 LYS A O 1
ATOM 720 N N . ALA A 1 91 ? 0.115 0.781 -24.873 1.00 88.75 91 ALA A N 1
ATOM 721 C CA . ALA A 1 91 ? -0.918 1.547 -25.574 1.00 88.75 91 ALA A CA 1
ATOM 722 C C . ALA A 1 91 ? -0.987 3.029 -25.146 1.00 88.75 91 ALA A C 1
ATOM 724 O O . ALA A 1 91 ? -1.639 3.843 -25.808 1.00 88.75 91 ALA A O 1
ATOM 725 N N . ARG A 1 92 ? -0.332 3.406 -24.040 1.00 84.62 92 ARG A N 1
ATOM 726 C CA . ARG A 1 92 ? -0.400 4.753 -23.470 1.00 84.62 92 ARG A CA 1
ATOM 727 C C . ARG A 1 92 ? 0.554 5.697 -24.213 1.00 84.62 92 ARG A C 1
ATOM 729 O O . ARG A 1 92 ? 1.761 5.696 -23.989 1.00 84.62 92 ARG A O 1
ATOM 736 N N . LYS A 1 93 ? 0.016 6.544 -25.097 1.00 74.25 93 LYS A N 1
ATOM 737 C CA . LYS A 1 93 ? 0.809 7.574 -25.795 1.00 74.25 93 LYS A CA 1
ATOM 738 C C . LYS A 1 93 ? 1.354 8.607 -24.794 1.00 74.25 93 LYS A C 1
ATOM 740 O O . LYS A 1 93 ? 0.584 9.171 -24.023 1.00 74.25 93 LYS A O 1
ATOM 745 N N . GLY A 1 94 ? 2.663 8.872 -24.833 1.00 64.38 94 GLY A N 1
ATOM 746 C CA . GLY A 1 94 ? 3.302 9.972 -24.092 1.00 64.38 94 GLY A CA 1
ATOM 747 C C . GLY A 1 94 ? 3.817 9.657 -22.680 1.00 64.38 94 GLY A C 1
ATOM 748 O O . GLY A 1 94 ? 4.253 10.578 -22.000 1.00 64.38 94 GLY A O 1
ATOM 749 N N . HIS A 1 95 ? 3.813 8.395 -22.234 1.00 56.47 95 HIS A N 1
ATOM 750 C CA . HIS A 1 95 ? 4.391 7.997 -20.942 1.00 56.47 95 HIS A CA 1
ATOM 751 C C . HIS A 1 95 ? 5.412 6.864 -21.116 1.00 56.47 95 HIS A C 1
ATOM 753 O O . HIS A 1 95 ? 5.037 5.713 -21.320 1.00 56.47 95 HIS A O 1
ATOM 759 N N . PHE A 1 96 ? 6.704 7.179 -20.985 1.00 48.78 96 PHE A N 1
ATOM 760 C CA . PHE A 1 96 ? 7.744 6.173 -20.760 1.00 48.78 96 PHE A CA 1
ATOM 761 C C . PHE A 1 96 ? 7.763 5.832 -19.267 1.00 48.78 96 PHE A C 1
ATOM 763 O O . PHE A 1 96 ? 8.261 6.602 -18.447 1.00 48.78 96 PHE A O 1
ATOM 770 N N . LEU A 1 97 ? 7.168 4.696 -18.902 1.00 49.94 97 LEU A N 1
ATOM 771 C CA . LEU A 1 97 ? 7.355 4.110 -17.577 1.00 49.94 97 LEU A CA 1
ATOM 772 C C . LEU A 1 97 ? 8.800 3.589 -17.511 1.00 49.94 97 LEU A C 1
ATOM 774 O O . LEU A 1 97 ? 9.180 2.786 -18.360 1.00 49.94 97 LEU A O 1
ATOM 778 N N . ASN A 1 98 ? 9.610 4.030 -16.546 1.00 51.25 98 ASN A N 1
ATOM 779 C CA . ASN A 1 98 ? 10.880 3.362 -16.259 1.00 51.25 98 ASN A CA 1
ATOM 780 C C . ASN A 1 98 ? 10.557 2.087 -15.452 1.00 51.25 98 ASN A C 1
ATOM 782 O O . ASN A 1 98 ? 10.134 2.214 -14.300 1.00 51.25 98 ASN A O 1
ATOM 786 N N . PRO A 1 99 ? 10.716 0.877 -16.022 1.00 49.25 99 PRO A N 1
ATOM 787 C CA . PRO A 1 99 ? 10.313 -0.377 -15.378 1.00 49.25 99 PRO A CA 1
ATOM 788 C C . PRO A 1 99 ? 11.078 -0.686 -14.079 1.00 49.25 99 PRO A C 1
ATOM 790 O O . PRO A 1 99 ? 10.666 -1.569 -13.333 1.00 49.25 99 PRO A O 1
ATOM 793 N N . ASN A 1 100 ? 12.150 0.055 -13.772 1.00 45.50 100 ASN A N 1
ATOM 794 C CA . ASN A 1 100 ? 12.966 -0.155 -12.575 1.00 45.50 100 ASN A CA 1
ATOM 795 C C . ASN A 1 100 ? 12.455 0.572 -11.318 1.00 45.50 100 ASN A C 1
ATOM 797 O O . ASN A 1 100 ? 12.989 0.350 -10.232 1.00 45.50 100 ASN A O 1
ATOM 801 N N . VAL A 1 101 ? 11.419 1.415 -11.416 1.00 50.00 101 VAL A N 1
ATOM 802 C CA . VAL A 1 101 ? 10.866 2.123 -10.249 1.00 50.00 101 VAL A CA 1
ATOM 803 C C . VAL A 1 101 ? 9.651 1.355 -9.729 1.00 50.00 101 VAL A C 1
ATOM 805 O O . VAL A 1 101 ? 8.520 1.570 -10.158 1.00 50.00 101 VAL A O 1
ATOM 808 N N . GLY A 1 102 ? 9.896 0.426 -8.801 1.00 45.41 102 GLY A N 1
ATOM 809 C CA . GLY A 1 102 ? 8.922 -0.538 -8.258 1.00 45.41 102 GLY A CA 1
ATOM 810 C C . GLY A 1 102 ? 7.714 0.031 -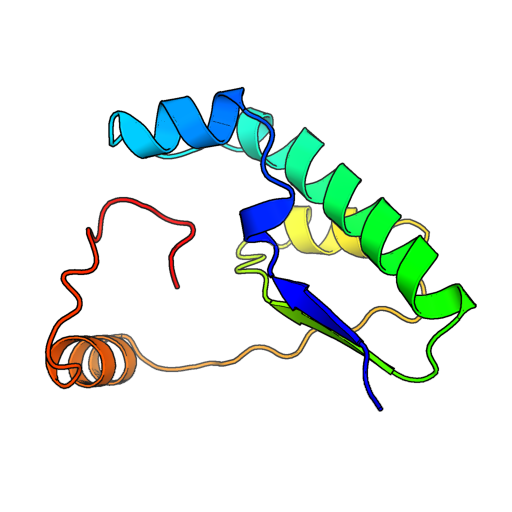7.493 1.00 45.41 102 GLY A C 1
ATOM 811 O O . GLY A 1 102 ? 6.995 -0.735 -6.858 1.00 45.41 102 GLY A O 1
ATOM 812 N N . ASP A 1 103 ? 7.477 1.341 -7.552 1.00 46.75 103 ASP A N 1
ATOM 813 C CA . ASP A 1 103 ? 6.333 2.019 -6.933 1.00 46.75 103 ASP A CA 1
ATOM 814 C C . ASP A 1 103 ? 5.415 2.705 -7.979 1.00 46.75 103 ASP A C 1
ATOM 816 O O . ASP A 1 103 ? 4.488 3.425 -7.611 1.00 46.75 103 ASP A O 1
ATOM 820 N N . ALA A 1 104 ? 5.647 2.471 -9.283 1.00 39.06 104 ALA A N 1
ATOM 821 C CA . ALA A 1 104 ? 4.907 3.076 -10.402 1.00 39.06 104 ALA A CA 1
ATOM 822 C C . ALA A 1 104 ? 3.862 2.157 -11.080 1.00 39.06 104 ALA A C 1
ATOM 824 O O . ALA A 1 104 ? 3.481 2.414 -12.226 1.00 39.06 104 ALA A O 1
ATOM 825 N N . VAL A 1 105 ? 3.387 1.111 -10.391 1.00 37.59 105 VAL A N 1
ATOM 826 C CA . VAL A 1 105 ? 2.247 0.278 -10.831 1.00 37.59 105 VAL A CA 1
ATOM 827 C C . VAL A 1 105 ? 1.115 0.353 -9.817 1.00 37.59 105 VAL A C 1
ATOM 829 O O . VAL A 1 105 ? 1.391 0.136 -8.614 1.00 37.59 105 VAL A O 1
#

Sequence (105 aa):
MPRFLTATFSHPRSNITKMASGEPLNDDDRTPWLQALNDAAFAMQRTNKVSLIVCSALKKSYRDILRKGNPNLSFIYLKGDFDVIESRLKARKGHFLNPNVGDAV

InterPro domains:
  IPR006001 Carbohydrate kinase, thermoresistant glucokinase [PTHR43442] (4-100)
  IPR006001 Carbohydrate kinase, thermoresistant glucokinase [TIGR01313] (9-98)
  IPR006001 Carbohydrate kinase, thermoresistant glucokinase [cd02021] (11-101)
  IPR027417 P-loop containing nucleoside triphosphate hydrolase [G3DSA:3.40.50.300] (3-104)
  IPR027417 P-loop containing nucleoside triphosphate hydrolase [SSF52540] (19-100)